Protein AF-A8CEC8-F1 (afdb_monomer_lite)

Foldseek 3Di:
DQDDPDQPVVQQDPVVRKGFAADWDKDKDKDKDKDFPAWWWKFKDKPNRGDDIWTGDDDVDGIDMDIDMDIDGDDGGIMIHMDTD

InterPro domains:
  IPR001073 C1q domain [PF00386] (1-83)
  IPR001073 C1q domain [PR00007] (19-38)
  IPR001073 C1q domain [PR00007] (64-85)
  IPR001073 C1q domain [PS50871] (1-85)
  IPR001073 C1q domain [SM00110] (1-85)
  IPR008983 Tumour necrosis factor-like domain superfamily [G3DSA:2.60.120.40] (1-85)
  IPR008983 Tumour necrosis factor-like domain superfamily [SSF49842] (1-84)
  IPR050392 Collagen/C1q domain-containing [PTHR15427] (1-83)

Organism: Oryzias latipes (NCBI:txid8090)

Structure (mmCIF, N/CA/C/O backbone):
data_AF-A8CEC8-F1
#
_entry.id   AF-A8CEC8-F1
#
loop_
_atom_site.group_PDB
_atom_site.id
_atom_site.type_symbol
_atom_site.label_atom_id
_atom_site.label_alt_id
_atom_site.label_comp_id
_atom_site.label_asym_id
_atom_site.label_entity_id
_atom_site.label_seq_id
_atom_site.pdbx_PDB_ins_code
_atom_site.Cartn_x
_atom_site.Cartn_y
_atom_site.Cartn_z
_atom_site.occupancy
_atom_site.B_iso_or_equiv
_atom_site.auth_seq_id
_atom_site.auth_comp_id
_atom_site.auth_asym_id
_atom_site.auth_atom_id
_atom_site.pdbx_PDB_model_num
ATOM 1 N N . PHE A 1 1 ? 1.294 9.266 -3.591 1.00 91.00 1 PHE A N 1
ATOM 2 C CA . PHE A 1 1 ? 0.263 9.348 -4.636 1.00 91.00 1 PHE A CA 1
ATOM 3 C C . PHE A 1 1 ? -0.146 10.800 -4.758 1.00 91.00 1 PHE A C 1
ATOM 5 O O . PHE A 1 1 ? -0.360 11.449 -3.746 1.00 91.00 1 PHE A O 1
ATOM 12 N N . ASP A 1 2 ? -0.174 11.324 -5.971 1.00 92.50 2 ASP A N 1
ATOM 13 C CA . ASP A 1 2 ? -0.491 12.721 -6.295 1.00 92.50 2 ASP A CA 1
ATOM 14 C C . ASP A 1 2 ? -1.901 12.884 -6.887 1.00 92.50 2 ASP A C 1
ATOM 16 O O . ASP A 1 2 ? -2.467 13.974 -6.864 1.00 92.50 2 ASP A O 1
ATOM 20 N N . LYS A 1 3 ? -2.496 11.788 -7.367 1.00 96.00 3 LYS A N 1
ATOM 21 C CA . LYS A 1 3 ? -3.857 11.735 -7.900 1.00 96.00 3 LYS A CA 1
ATOM 22 C C . LYS A 1 3 ? -4.764 10.859 -7.037 1.00 96.00 3 LYS A C 1
ATOM 24 O O . LYS A 1 3 ? -4.414 9.725 -6.714 1.00 96.00 3 LYS A O 1
ATOM 29 N N . ILE A 1 4 ? -5.960 11.364 -6.729 1.00 96.69 4 ILE A N 1
ATOM 30 C CA . ILE A 1 4 ? -7.010 10.635 -6.008 1.00 96.69 4 ILE A CA 1
ATOM 31 C C . ILE A 1 4 ? -8.103 10.236 -6.995 1.00 96.69 4 ILE A C 1
ATOM 33 O O . ILE A 1 4 ? -8.751 11.093 -7.587 1.00 96.69 4 ILE A O 1
ATOM 37 N N . PHE A 1 5 ? -8.287 8.928 -7.185 1.00 97.44 5 PHE A N 1
ATOM 38 C CA . PHE A 1 5 ? -9.372 8.393 -8.013 1.00 97.44 5 PHE A CA 1
ATOM 39 C C . PHE A 1 5 ? -10.684 8.252 -7.232 1.00 97.44 5 PHE A C 1
ATOM 41 O O . PHE A 1 5 ? -11.746 8.527 -7.777 1.00 97.44 5 PHE A O 1
ATOM 48 N N . TYR A 1 6 ? -10.608 7.833 -5.966 1.00 98.00 6 TYR A N 1
ATOM 49 C CA . TYR A 1 6 ? -11.750 7.656 -5.068 1.00 98.00 6 TYR A CA 1
ATOM 50 C C . TYR A 1 6 ? -11.289 7.789 -3.614 1.00 98.00 6 TYR A C 1
ATOM 52 O O . TYR A 1 6 ? -10.243 7.237 -3.267 1.00 98.00 6 TYR A O 1
ATOM 60 N N . ASN A 1 7 ? -12.043 8.516 -2.781 1.00 97.88 7 ASN A N 1
ATOM 61 C CA . ASN A 1 7 ? -11.788 8.646 -1.339 1.00 97.88 7 ASN A CA 1
ATOM 62 C C . ASN A 1 7 ? -12.983 9.271 -0.578 1.00 97.88 7 ASN A C 1
ATOM 64 O O . ASN A 1 7 ? -12.775 10.123 0.278 1.00 97.88 7 ASN A O 1
ATOM 68 N N . GLU A 1 8 ? -14.234 8.919 -0.897 1.00 98.38 8 GLU A N 1
ATOM 69 C CA . GLU A 1 8 ? -15.417 9.581 -0.299 1.00 98.38 8 GLU A CA 1
ATOM 70 C C . GLU A 1 8 ? -15.511 9.427 1.225 1.00 98.38 8 GLU A C 1
ATOM 72 O O . GLU A 1 8 ? -16.015 10.314 1.901 1.00 98.38 8 GLU A O 1
ATOM 77 N N . GLN A 1 9 ? -15.023 8.313 1.777 1.00 98.19 9 GLN A N 1
ATOM 78 C CA . GLN A 1 9 ? -15.004 8.089 3.227 1.00 98.19 9 GLN A CA 1
ATOM 79 C C . GLN A 1 9 ? -13.851 8.822 3.921 1.00 98.19 9 GLN A C 1
ATOM 81 O O . GLN A 1 9 ? -13.757 8.789 5.142 1.00 98.19 9 GLN A O 1
ATOM 86 N N . GLU A 1 10 ? -12.934 9.420 3.156 1.00 97.94 10 GLU A N 1
ATOM 87 C CA . GLU A 1 10 ? -11.763 10.140 3.667 1.00 97.94 10 GLU A CA 1
ATOM 88 C C . GLU A 1 10 ? -10.835 9.286 4.556 1.00 97.94 10 GLU A C 1
ATOM 90 O O . GLU A 1 10 ? -10.011 9.796 5.314 1.00 97.94 10 GLU A O 1
ATOM 95 N N . HIS A 1 11 ? -10.909 7.957 4.433 1.00 98.56 11 HIS A N 1
ATOM 96 C CA . HIS A 1 11 ? -10.049 7.033 5.177 1.00 98.56 11 HIS A CA 1
ATOM 97 C C . HIS A 1 11 ? -8.608 7.013 4.643 1.00 98.56 11 HIS A C 1
ATOM 99 O O . HIS A 1 11 ? -7.697 6.562 5.341 1.00 98.56 11 HIS A O 1
ATOM 105 N N . PHE A 1 12 ? -8.374 7.487 3.414 1.00 98.38 12 PHE A N 1
ATOM 106 C CA . PHE A 1 12 ? -7.033 7.730 2.895 1.00 98.38 12 PHE A CA 1
ATOM 107 C C . PHE A 1 12 ? -6.631 9.190 3.118 1.00 98.38 12 PHE A C 1
ATOM 109 O O . PHE A 1 12 ? -7.190 10.117 2.533 1.00 98.38 12 PHE A O 1
ATOM 116 N N . ASN A 1 13 ? -5.620 9.402 3.951 1.00 97.62 13 ASN A N 1
ATOM 117 C CA . ASN A 1 13 ? -5.053 10.712 4.203 1.00 97.62 13 ASN A CA 1
ATOM 118 C C . ASN A 1 13 ? -4.051 11.063 3.090 1.00 97.62 13 ASN A C 1
ATOM 120 O O . ASN A 1 13 ? -2.959 10.496 3.009 1.00 97.62 13 ASN A O 1
ATOM 124 N N . VAL A 1 14 ? -4.430 12.023 2.244 1.00 95.38 14 VAL A N 1
ATOM 125 C CA . VAL A 1 14 ? -3.674 12.418 1.044 1.00 95.38 14 VAL A CA 1
ATOM 126 C C . VAL A 1 14 ? -2.323 13.050 1.383 1.00 95.38 14 VAL A C 1
ATOM 128 O O . VAL A 1 14 ? -1.338 12.781 0.700 1.00 95.38 14 VAL A O 1
ATOM 131 N N . SER A 1 15 ? -2.242 13.848 2.453 1.00 95.06 15 SER A N 1
ATOM 132 C CA . SER A 1 15 ? -0.995 14.534 2.820 1.00 95.06 15 SER A CA 1
ATOM 133 C C . SER A 1 15 ? 0.076 13.564 3.320 1.00 95.06 15 SER A C 1
ATOM 135 O O . SER A 1 15 ? 1.255 13.738 3.022 1.00 95.06 15 SER A O 1
ATOM 137 N N . SER A 1 16 ? -0.327 12.508 4.028 1.00 95.75 16 SER A N 1
ATOM 138 C CA . SER A 1 16 ? 0.584 11.476 4.542 1.00 95.75 16 SER A CA 1
ATOM 139 C C . SER A 1 16 ? 0.704 10.235 3.651 1.00 95.75 16 SER A C 1
ATOM 141 O O . SER A 1 16 ? 1.588 9.412 3.883 1.00 95.75 16 SER A O 1
ATOM 143 N N . ASN A 1 17 ? -0.151 10.092 2.633 1.00 96.62 17 ASN A N 1
ATOM 144 C CA . ASN A 1 17 ? -0.289 8.892 1.801 1.00 96.62 17 ASN A CA 1
ATOM 145 C C . ASN A 1 17 ? -0.590 7.610 2.596 1.00 96.62 17 ASN A C 1
ATOM 147 O O . ASN A 1 17 ? -0.066 6.537 2.282 1.00 96.62 17 ASN A O 1
ATOM 151 N N . ARG A 1 18 ? -1.431 7.712 3.632 1.00 98.19 18 ARG A N 1
ATOM 152 C CA . ARG A 1 18 ? -1.776 6.583 4.508 1.00 98.19 18 ARG A CA 1
ATOM 153 C C . ARG A 1 18 ? -3.267 6.306 4.509 1.00 98.19 18 ARG A C 1
ATOM 155 O O . ARG A 1 18 ? -4.069 7.210 4.713 1.00 98.19 18 ARG A O 1
ATOM 162 N N . PHE A 1 19 ? -3.629 5.041 4.361 1.00 98.69 19 PHE A N 1
ATOM 163 C CA . PHE A 1 19 ? -4.962 4.551 4.682 1.00 98.69 19 PHE A CA 1
ATOM 164 C C . PHE A 1 19 ? -5.067 4.297 6.188 1.00 98.69 19 PHE A C 1
ATOM 166 O O . PHE A 1 19 ? -4.156 3.706 6.761 1.00 98.69 19 PHE A O 1
ATOM 173 N N . THR A 1 20 ? -6.170 4.705 6.813 1.00 98.81 20 THR A N 1
ATOM 174 C CA . THR A 1 20 ? -6.504 4.376 8.205 1.00 98.81 20 THR A CA 1
ATOM 175 C C . THR A 1 20 ? -7.723 3.463 8.231 1.00 98.81 20 THR A C 1
ATOM 177 O O . THR A 1 20 ? -8.781 3.792 7.699 1.00 98.81 20 THR A O 1
ATOM 180 N N . CYS A 1 21 ? -7.585 2.308 8.871 1.00 98.69 21 CYS A N 1
ATOM 181 C CA . CYS A 1 21 ? -8.680 1.376 9.075 1.00 98.69 21 CYS A CA 1
ATOM 182 C C . CYS A 1 21 ? -9.669 1.943 10.104 1.00 98.69 21 CYS A C 1
ATOM 184 O O . CYS A 1 21 ? -9.330 2.077 11.278 1.00 98.69 21 CYS A O 1
ATOM 186 N N . ILE A 1 22 ? -10.894 2.265 9.687 1.00 98.56 22 ILE A N 1
ATOM 187 C CA . ILE A 1 22 ? -11.951 2.728 10.606 1.00 98.56 22 ILE A CA 1
ATOM 188 C C . ILE A 1 22 ? -12.805 1.563 11.118 1.00 98.56 22 ILE A C 1
ATOM 190 O O . ILE A 1 22 ? -13.191 1.541 12.286 1.00 98.56 22 ILE A O 1
ATOM 194 N N . HIS A 1 23 ? -13.057 0.560 10.275 1.00 98.44 23 HIS A N 1
ATOM 195 C CA . HIS A 1 23 ? -13.868 -0.606 10.621 1.00 98.44 23 HIS A CA 1
ATOM 196 C C . HIS A 1 23 ? -13.007 -1.875 10.595 1.00 98.44 23 HIS A C 1
ATOM 198 O O . HIS A 1 23 ? -12.439 -2.196 9.558 1.00 98.44 23 HIS A O 1
ATOM 204 N N . PRO A 1 24 ? -12.883 -2.630 11.699 1.00 98.69 24 PRO A N 1
ATOM 205 C CA . PRO A 1 24 ? -12.029 -3.813 11.723 1.00 98.69 24 PRO A CA 1
ATOM 206 C C . PRO A 1 24 ? -12.532 -4.875 10.735 1.00 98.69 24 PRO A C 1
ATOM 208 O O . PRO A 1 24 ? -13.733 -5.131 10.643 1.00 98.69 24 PRO A O 1
ATOM 211 N N . GLY A 1 25 ? -11.618 -5.526 10.013 1.00 98.69 25 GLY A N 1
ATOM 212 C CA . GLY A 1 25 ? -12.004 -6.458 8.953 1.00 98.69 25 GLY A CA 1
ATOM 213 C C . GLY A 1 25 ? -10.840 -7.003 8.133 1.00 98.69 25 GLY A C 1
ATOM 214 O O . GLY A 1 25 ? -9.673 -6.814 8.476 1.00 98.69 25 GLY A O 1
ATOM 215 N N . VAL A 1 26 ? -11.168 -7.708 7.049 1.00 98.62 26 VAL A N 1
ATOM 216 C CA . VAL A 1 26 ? -10.201 -8.145 6.033 1.00 98.62 26 VAL A CA 1
ATOM 217 C C . VAL A 1 26 ? -10.306 -7.210 4.836 1.00 98.62 26 VAL A C 1
ATOM 219 O O . VAL A 1 26 ? -11.378 -7.049 4.263 1.00 98.62 26 VAL A O 1
ATOM 222 N N . TYR A 1 27 ? -9.181 -6.608 4.471 1.00 98.56 27 TYR A N 1
ATOM 223 C CA . TYR A 1 27 ? -9.063 -5.599 3.429 1.00 98.56 27 TYR A CA 1
ATOM 224 C C . TYR A 1 27 ? -8.263 -6.131 2.246 1.00 98.56 27 TYR A C 1
ATOM 226 O O . TYR A 1 27 ? -7.282 -6.855 2.431 1.00 98.56 27 TYR A O 1
ATOM 234 N N . VAL A 1 28 ? -8.661 -5.732 1.039 1.00 98.50 28 VAL A N 1
ATOM 235 C CA . VAL A 1 28 ? -7.898 -5.967 -0.189 1.00 98.50 28 VAL A CA 1
ATOM 236 C C . VAL A 1 28 ? -7.066 -4.729 -0.486 1.00 98.50 28 VAL A C 1
ATOM 238 O O . VAL A 1 28 ? -7.605 -3.631 -0.602 1.00 98.50 28 VAL A O 1
ATOM 241 N N . PHE A 1 29 ? -5.762 -4.920 -0.661 1.00 98.38 29 PHE A N 1
ATOM 242 C CA . PHE A 1 29 ? -4.872 -3.904 -1.209 1.00 98.38 29 PHE A CA 1
ATOM 243 C C . PHE A 1 29 ? -4.348 -4.382 -2.556 1.00 98.38 29 PHE A C 1
ATOM 245 O O . PHE A 1 29 ? -3.812 -5.486 -2.655 1.00 98.38 29 PHE A O 1
ATOM 252 N N . SER A 1 30 ? -4.499 -3.539 -3.575 1.00 97.69 30 SER A N 1
ATOM 253 C CA . SER A 1 30 ? -3.925 -3.744 -4.903 1.00 97.69 30 SER A CA 1
ATOM 254 C C . SER A 1 30 ? -3.112 -2.521 -5.288 1.00 97.69 30 SER A C 1
ATOM 256 O O . SER A 1 30 ? -3.555 -1.391 -5.077 1.00 97.69 30 SER A O 1
ATOM 258 N N . PHE A 1 31 ? -1.929 -2.735 -5.848 1.00 95.62 31 PHE A N 1
ATOM 259 C CA . PHE A 1 31 ? -1.095 -1.656 -6.359 1.00 95.62 31 PHE A CA 1
ATOM 260 C C . PHE A 1 31 ? -0.343 -2.085 -7.614 1.00 95.62 31 PHE A C 1
ATOM 262 O O . PHE A 1 31 ? 0.014 -3.252 -7.787 1.00 95.62 31 PHE A O 1
ATOM 269 N N . HIS A 1 32 ? -0.106 -1.095 -8.471 1.00 95.88 32 HIS A N 1
ATOM 270 C CA . HIS A 1 32 ? 0.567 -1.233 -9.754 1.00 95.88 32 HIS A CA 1
ATOM 271 C C . HIS A 1 32 ? 1.618 -0.132 -9.860 1.00 95.88 32 HIS A C 1
ATOM 273 O O . HIS A 1 32 ? 1.323 1.034 -9.589 1.00 95.88 32 HIS A O 1
ATOM 279 N N . ILE A 1 33 ? 2.848 -0.505 -10.201 1.00 95.19 33 ILE A N 1
ATOM 280 C CA . ILE A 1 33 ? 3.990 0.403 -10.269 1.00 95.19 33 ILE A CA 1
ATOM 281 C C . ILE A 1 33 ? 4.692 0.187 -11.605 1.00 95.19 33 ILE A C 1
ATOM 283 O O . ILE A 1 33 ? 5.185 -0.903 -11.887 1.00 95.19 33 ILE A O 1
ATOM 287 N N . THR A 1 34 ? 4.775 1.251 -12.399 1.00 94.81 34 THR A N 1
ATOM 288 C CA . THR A 1 34 ? 5.638 1.287 -13.578 1.00 94.81 34 THR A CA 1
ATOM 289 C C . THR A 1 34 ? 7.083 1.476 -13.141 1.00 94.81 34 THR A C 1
ATOM 291 O O . THR A 1 34 ? 7.416 2.461 -12.482 1.00 94.81 34 THR A O 1
ATOM 294 N N . VAL A 1 35 ? 7.940 0.538 -13.523 1.00 93.56 35 VAL A N 1
ATOM 295 C CA . VAL A 1 35 ? 9.368 0.537 -13.210 1.00 93.56 35 VAL A CA 1
ATOM 296 C C . VAL A 1 35 ? 10.114 1.094 -14.410 1.00 93.56 35 VAL A C 1
ATOM 298 O O . VAL A 1 35 ? 9.917 0.637 -15.531 1.00 93.56 35 VAL A O 1
ATOM 301 N N . ARG A 1 36 ? 10.945 2.113 -14.193 1.00 92.00 36 ARG A N 1
ATOM 302 C CA . ARG A 1 36 ? 11.732 2.765 -15.245 1.00 92.00 36 ARG A CA 1
ATOM 303 C C . ARG A 1 36 ? 13.052 3.248 -14.657 1.00 92.00 36 ARG A C 1
ATOM 305 O O . ARG A 1 36 ? 13.072 3.736 -13.530 1.00 92.00 36 ARG A O 1
ATOM 312 N N . ASN A 1 37 ? 14.130 3.164 -15.433 1.00 86.12 37 ASN A N 1
ATOM 313 C CA . ASN A 1 37 ? 15.497 3.607 -15.112 1.00 86.12 37 ASN A CA 1
ATOM 314 C C . ASN A 1 37 ? 16.204 2.886 -13.946 1.00 86.12 37 ASN A C 1
ATOM 316 O O . ASN A 1 37 ? 17.418 2.714 -14.004 1.00 86.12 37 ASN A O 1
ATOM 320 N N . GLN A 1 38 ? 15.497 2.488 -12.883 1.00 87.88 38 GLN A N 1
ATOM 321 C CA . GLN A 1 38 ? 16.070 1.847 -11.696 1.00 87.88 38 GLN A CA 1
ATOM 322 C C . GLN A 1 38 ? 15.218 0.657 -11.228 1.00 87.88 38 GLN A C 1
ATOM 324 O O . GLN A 1 38 ? 13.995 0.694 -11.388 1.00 87.88 38 GLN A O 1
ATOM 329 N N . PRO A 1 39 ? 15.833 -0.386 -10.631 1.00 90.38 39 PRO A N 1
ATOM 330 C CA . PRO A 1 39 ? 15.100 -1.504 -10.046 1.00 90.38 39 PRO A CA 1
ATOM 331 C C . PRO A 1 39 ? 14.135 -1.049 -8.948 1.00 90.38 39 PRO A C 1
ATOM 333 O O . PRO A 1 39 ? 14.481 -0.223 -8.103 1.00 90.38 39 PRO A O 1
ATOM 336 N N . LEU A 1 40 ? 12.948 -1.646 -8.909 1.00 94.31 40 LEU A N 1
ATOM 337 C CA . LEU A 1 40 ? 11.943 -1.362 -7.897 1.00 94.31 40 LEU A CA 1
ATOM 338 C C . LEU A 1 40 ? 12.227 -2.127 -6.604 1.00 94.31 40 LEU A C 1
ATOM 340 O O . LEU A 1 40 ? 12.448 -3.342 -6.600 1.00 94.31 40 LEU A O 1
ATOM 344 N N . ARG A 1 41 ? 12.098 -1.429 -5.473 1.00 94.81 41 ARG A N 1
ATOM 345 C CA . ARG A 1 41 ? 11.954 -2.030 -4.144 1.00 94.81 41 ARG A CA 1
ATOM 346 C C . ARG A 1 41 ? 10.821 -1.346 -3.398 1.00 94.81 41 ARG A C 1
ATOM 348 O O . ARG A 1 41 ? 11.028 -0.320 -2.762 1.00 94.81 41 ARG A O 1
ATOM 355 N N . ALA A 1 42 ? 9.634 -1.937 -3.452 1.00 95.81 42 ALA A N 1
ATOM 356 C CA . ALA A 1 42 ? 8.456 -1.428 -2.765 1.00 95.81 42 ALA A CA 1
ATOM 357 C C . ALA A 1 42 ? 8.046 -2.334 -1.601 1.00 95.81 42 ALA A C 1
ATOM 359 O O . ALA A 1 42 ? 8.314 -3.540 -1.589 1.00 95.81 42 ALA A O 1
ATOM 360 N N . SER A 1 43 ? 7.399 -1.763 -0.591 1.00 97.12 43 SER A N 1
ATOM 361 C CA . SER A 1 43 ? 6.782 -2.518 0.496 1.00 97.12 43 SER A CA 1
ATOM 362 C C . SER A 1 43 ? 5.431 -1.937 0.880 1.00 97.12 43 SER A C 1
ATOM 364 O O . SER A 1 43 ? 5.304 -0.724 1.018 1.00 97.12 43 SER A O 1
ATOM 366 N N . LEU A 1 44 ? 4.461 -2.819 1.121 1.00 98.00 44 LEU A N 1
ATOM 367 C CA . LEU A 1 44 ? 3.224 -2.471 1.811 1.00 98.00 44 LEU A CA 1
ATOM 368 C C . LEU A 1 44 ? 3.466 -2.597 3.316 1.00 98.00 44 LEU A C 1
ATOM 370 O O . LEU A 1 44 ? 3.873 -3.657 3.812 1.00 98.00 44 LEU A O 1
ATOM 374 N N . VAL A 1 45 ? 3.241 -1.509 4.035 1.00 98.31 45 VAL A N 1
ATOM 375 C CA . VAL A 1 45 ? 3.557 -1.360 5.454 1.00 98.31 45 VAL A CA 1
ATOM 376 C C . VAL A 1 45 ? 2.272 -1.251 6.254 1.00 98.31 45 VAL A C 1
ATOM 378 O O . VAL A 1 45 ? 1.367 -0.533 5.848 1.00 98.31 45 VAL A O 1
ATOM 381 N N . VAL A 1 46 ? 2.206 -1.946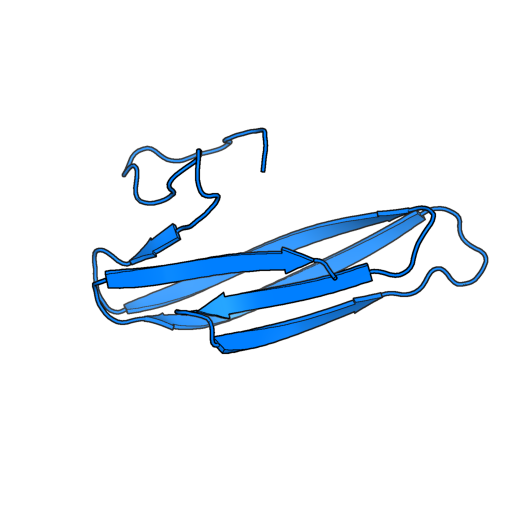 7.392 1.00 98.62 46 VAL A N 1
ATOM 382 C CA . VAL A 1 46 ? 1.129 -1.821 8.383 1.00 98.62 46 VAL A CA 1
ATOM 383 C C . VAL A 1 46 ? 1.751 -1.430 9.717 1.00 98.62 46 VAL A C 1
ATOM 385 O O . VAL A 1 46 ? 2.544 -2.200 10.263 1.00 98.62 46 VAL A O 1
ATOM 388 N N . ASN A 1 47 ? 1.423 -0.243 10.231 1.00 98.12 47 ASN A N 1
ATOM 389 C CA . ASN A 1 47 ? 1.955 0.302 11.492 1.00 98.12 47 ASN A CA 1
ATOM 390 C C . ASN A 1 47 ? 3.493 0.210 11.609 1.00 98.12 47 ASN A C 1
ATOM 392 O O . ASN A 1 47 ? 4.035 -0.171 12.642 1.00 98.12 47 ASN A O 1
ATOM 396 N N . GLY A 1 48 ? 4.214 0.490 10.522 1.00 97.00 48 GLY A N 1
ATOM 397 C CA . GLY A 1 48 ? 5.682 0.444 10.464 1.00 97.00 48 GLY A CA 1
ATOM 398 C C . GLY A 1 48 ? 6.263 -0.948 10.191 1.00 97.00 48 GLY A C 1
ATOM 399 O O . GLY A 1 48 ? 7.444 -1.075 9.879 1.00 97.00 48 GLY A O 1
ATOM 400 N N . SER A 1 49 ? 5.445 -2.003 10.236 1.00 97.62 49 SER A N 1
ATOM 401 C CA . SER A 1 49 ? 5.858 -3.363 9.888 1.00 97.62 49 SER A CA 1
ATOM 402 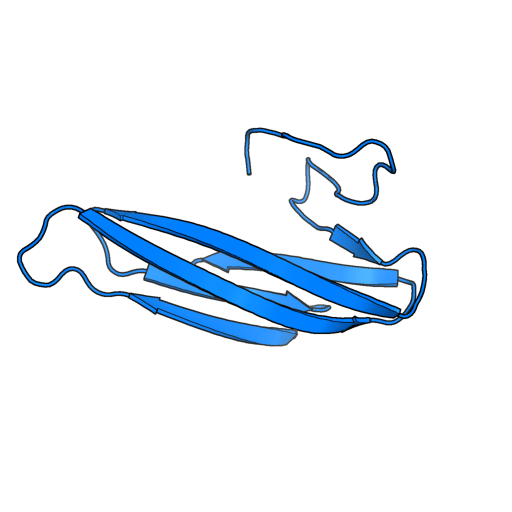C C . SER A 1 49 ? 5.627 -3.646 8.402 1.00 97.62 49 SER A C 1
ATOM 404 O O . SER A 1 49 ? 4.499 -3.589 7.910 1.00 97.62 49 SER A O 1
ATOM 406 N N . ARG A 1 50 ? 6.694 -3.979 7.666 1.00 96.81 50 ARG A N 1
ATOM 407 C CA . ARG A 1 50 ? 6.623 -4.353 6.241 1.00 96.81 50 ARG A CA 1
ATOM 408 C C . ARG A 1 50 ? 5.954 -5.719 6.092 1.00 96.81 50 ARG A C 1
ATOM 410 O O . ARG A 1 50 ? 6.554 -6.730 6.453 1.00 96.81 50 ARG A O 1
ATOM 417 N N . ARG A 1 51 ? 4.738 -5.752 5.542 1.00 96.50 51 ARG A N 1
ATOM 418 C CA . ARG A 1 51 ? 3.936 -6.977 5.383 1.00 96.50 51 ARG A CA 1
ATOM 419 C C . ARG A 1 51 ? 4.134 -7.650 4.035 1.00 96.50 51 ARG A C 1
ATOM 421 O O . ARG A 1 51 ? 4.200 -8.871 3.977 1.00 96.50 51 ARG A O 1
ATOM 428 N N . VAL A 1 52 ? 4.256 -6.863 2.970 1.00 95.44 52 VAL A N 1
ATOM 429 C CA . VAL A 1 52 ? 4.486 -7.363 1.609 1.00 95.44 52 VAL A CA 1
ATOM 430 C C . VAL A 1 52 ? 5.668 -6.624 1.016 1.00 95.44 52 VAL A C 1
ATOM 432 O O . VAL A 1 52 ? 5.793 -5.417 1.212 1.00 95.44 52 VAL A O 1
ATOM 435 N N . ARG A 1 53 ? 6.545 -7.344 0.315 1.00 94.81 53 ARG A N 1
ATOM 436 C CA . ARG A 1 53 ? 7.685 -6.774 -0.405 1.00 94.81 53 ARG A CA 1
ATOM 437 C C . ARG A 1 53 ? 7.559 -7.126 -1.876 1.00 94.81 53 ARG A C 1
ATOM 439 O O . ARG A 1 53 ? 7.406 -8.298 -2.201 1.00 94.81 53 ARG A O 1
ATOM 446 N N . THR A 1 54 ? 7.707 -6.125 -2.730 1.00 93.50 54 THR A N 1
ATOM 447 C CA . THR A 1 54 ? 7.694 -6.275 -4.184 1.00 93.50 54 THR A CA 1
ATOM 448 C C . THR A 1 54 ? 9.030 -5.778 -4.709 1.00 93.50 54 THR A C 1
ATOM 450 O O . THR A 1 54 ? 9.508 -4.705 -4.327 1.00 93.50 54 THR A O 1
ATOM 453 N N . ARG A 1 55 ? 9.677 -6.599 -5.532 1.00 91.81 55 ARG A N 1
ATOM 454 C CA . ARG A 1 55 ? 10.946 -6.276 -6.177 1.00 91.81 55 ARG A CA 1
ATOM 455 C C . ARG A 1 55 ? 10.810 -6.540 -7.653 1.00 91.81 55 ARG A C 1
ATOM 457 O O . ARG A 1 55 ? 10.234 -7.557 -8.020 1.00 91.81 55 ARG A O 1
ATOM 464 N N . ASP A 1 56 ? 11.381 -5.648 -8.437 1.00 90.81 56 ASP A N 1
ATOM 465 C CA . ASP A 1 56 ? 11.417 -5.803 -9.878 1.00 90.81 56 ASP A CA 1
ATOM 466 C C . ASP A 1 56 ? 12.716 -5.227 -10.436 1.00 90.81 56 ASP A C 1
ATOM 468 O O . ASP A 1 56 ? 13.268 -4.274 -9.877 1.00 90.81 56 ASP A O 1
ATOM 472 N N . SER A 1 57 ? 13.216 -5.816 -11.513 1.00 88.00 57 SER A N 1
ATOM 473 C CA . SER A 1 57 ? 14.499 -5.479 -12.123 1.00 88.00 57 SER A CA 1
ATOM 474 C C . SER A 1 57 ? 14.314 -5.286 -13.618 1.00 88.00 57 SER A C 1
ATOM 476 O O . SER A 1 57 ? 13.689 -6.096 -14.288 1.00 88.00 57 SER A O 1
ATOM 478 N N . LEU A 1 58 ? 14.943 -4.252 -14.167 1.00 82.56 58 LEU A N 1
ATOM 479 C CA . LEU A 1 58 ? 14.952 -4.017 -15.606 1.00 82.56 58 LEU A CA 1
ATOM 480 C C . LEU A 1 58 ? 15.980 -4.950 -16.266 1.00 82.56 58 LEU A C 1
ATOM 482 O O . LEU A 1 58 ? 17.184 -4.800 -16.053 1.00 82.56 58 LEU A O 1
ATOM 486 N N . TYR A 1 59 ? 15.519 -5.921 -17.056 1.00 74.88 59 TYR A N 1
ATOM 487 C CA . TYR A 1 59 ? 16.377 -6.855 -17.798 1.00 74.88 59 TYR A CA 1
ATOM 488 C C . TYR A 1 59 ? 16.444 -6.480 -19.280 1.00 74.88 59 TYR A C 1
ATOM 490 O O . TYR A 1 59 ? 15.717 -7.023 -20.104 1.00 74.88 59 TYR A O 1
ATOM 498 N N . GLY A 1 60 ? 17.305 -5.517 -19.623 1.00 76.69 60 GLY A N 1
ATOM 499 C CA . GLY A 1 60 ? 17.509 -5.069 -21.011 1.00 76.69 60 GLY A CA 1
ATOM 500 C C . GLY A 1 60 ? 16.343 -4.278 -21.620 1.00 76.69 60 GLY A C 1
ATOM 501 O O . GLY A 1 60 ? 16.452 -3.820 -22.752 1.00 76.69 60 GLY A O 1
ATOM 502 N N . GLN A 1 61 ? 15.257 -4.099 -20.866 1.00 82.12 61 GLN A N 1
ATOM 503 C CA . GLN A 1 61 ? 14.096 -3.283 -21.206 1.00 82.12 61 GLN A CA 1
ATOM 504 C C . GLN A 1 61 ? 14.111 -1.957 -20.442 1.00 82.12 61 GLN A C 1
ATOM 506 O O . GLN A 1 61 ? 14.539 -1.905 -19.289 1.00 82.12 61 GLN A O 1
ATOM 511 N N . ASP A 1 62 ? 13.598 -0.897 -21.067 1.00 84.31 62 ASP A N 1
ATOM 512 C CA . ASP A 1 62 ? 13.558 0.442 -20.463 1.00 84.31 62 ASP A CA 1
ATOM 513 C C . ASP A 1 62 ? 12.425 0.602 -19.435 1.00 84.31 62 ASP A C 1
ATOM 515 O O . ASP A 1 62 ? 12.480 1.482 -18.569 1.00 84.31 62 ASP A O 1
ATOM 519 N N . ILE A 1 63 ? 11.372 -0.217 -19.546 1.00 91.44 63 ILE A N 1
ATOM 520 C CA . ILE A 1 63 ? 10.145 -0.127 -18.747 1.00 91.44 63 ILE A CA 1
ATOM 521 C C . ILE A 1 63 ? 9.658 -1.530 -18.377 1.00 91.44 63 ILE A C 1
ATOM 523 O O . ILE A 1 63 ? 9.620 -2.406 -19.236 1.00 91.44 63 ILE A O 1
ATOM 527 N N . ASP A 1 64 ? 9.213 -1.699 -17.132 1.00 93.62 64 ASP A N 1
ATOM 528 C CA . ASP A 1 64 ? 8.505 -2.891 -16.649 1.00 93.62 64 ASP A CA 1
ATOM 529 C C . ASP A 1 64 ? 7.291 -2.516 -15.771 1.00 93.62 64 ASP A C 1
ATOM 531 O O . ASP A 1 64 ? 7.064 -1.334 -15.478 1.00 93.62 64 ASP A O 1
ATOM 535 N N . GLN A 1 65 ? 6.484 -3.498 -15.362 1.00 93.69 65 GLN A N 1
ATOM 536 C CA . GLN A 1 65 ? 5.292 -3.322 -14.530 1.00 93.69 65 GLN A CA 1
ATOM 537 C C . GLN A 1 65 ? 5.248 -4.324 -13.375 1.00 93.69 65 GLN A C 1
ATOM 539 O O . GLN A 1 65 ? 4.980 -5.510 -13.560 1.00 93.69 65 GLN A O 1
ATOM 544 N N . ALA A 1 66 ? 5.333 -3.807 -12.152 1.00 94.19 66 ALA A N 1
ATOM 545 C CA . ALA A 1 66 ? 5.115 -4.593 -10.950 1.00 94.19 66 ALA A CA 1
ATOM 546 C C . ALA A 1 66 ? 3.663 -4.454 -10.480 1.00 94.19 66 ALA A C 1
ATOM 548 O O . ALA A 1 66 ? 3.163 -3.344 -10.287 1.00 94.19 66 ALA A O 1
ATOM 549 N N . SER A 1 67 ? 2.990 -5.580 -10.249 1.00 95.44 67 SER A N 1
ATOM 550 C CA . SER A 1 67 ? 1.616 -5.622 -9.733 1.00 95.44 67 SER A CA 1
ATOM 551 C C . SER A 1 67 ? 1.525 -6.549 -8.528 1.00 95.44 67 SER A C 1
ATOM 553 O O . SER A 1 67 ? 2.206 -7.572 -8.459 1.00 95.44 67 SER A O 1
ATOM 555 N N . THR A 1 68 ? 0.698 -6.212 -7.545 1.00 96.56 68 THR A N 1
ATOM 556 C CA . THR A 1 68 ? 0.483 -7.061 -6.366 1.00 96.56 68 THR A CA 1
ATOM 557 C C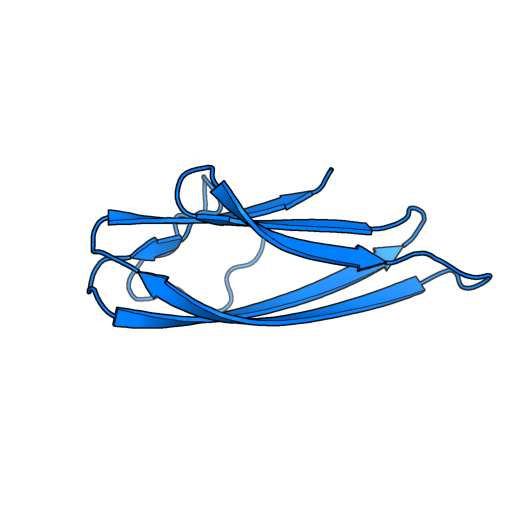 . THR A 1 68 ? -0.924 -6.865 -5.823 1.00 96.56 68 THR A C 1
ATOM 559 O O . THR A 1 68 ? -1.402 -5.736 -5.747 1.00 96.56 68 THR A O 1
ATOM 562 N N . LEU A 1 69 ? -1.545 -7.966 -5.396 1.00 97.56 69 LEU A N 1
ATOM 563 C CA . LEU A 1 69 ? -2.803 -7.994 -4.656 1.00 97.56 69 LEU A CA 1
ATOM 564 C C . LEU A 1 69 ? -2.601 -8.791 -3.365 1.00 97.56 69 LEU A C 1
ATOM 566 O O . LEU A 1 69 ? -2.001 -9.865 -3.385 1.00 97.56 69 LEU A O 1
ATOM 570 N N . VAL A 1 70 ? -3.100 -8.278 -2.242 1.00 97.62 70 VAL A N 1
ATOM 571 C CA . VAL A 1 70 ? -3.003 -8.950 -0.941 1.00 97.62 70 VAL A CA 1
ATOM 572 C C . VAL A 1 70 ? -4.247 -8.717 -0.087 1.00 97.62 70 VAL A C 1
ATOM 574 O O . VAL A 1 70 ? -4.848 -7.644 -0.116 1.00 97.62 70 VAL A O 1
ATOM 577 N N . LEU A 1 71 ? -4.602 -9.732 0.702 1.00 98.31 71 LEU A N 1
ATOM 578 C CA . LEU A 1 71 ? -5.612 -9.667 1.756 1.00 98.31 71 LEU A CA 1
ATOM 579 C C . LEU A 1 71 ? -4.925 -9.467 3.109 1.00 98.31 71 LEU A C 1
ATOM 581 O O . LEU A 1 71 ? -4.050 -10.251 3.479 1.00 98.31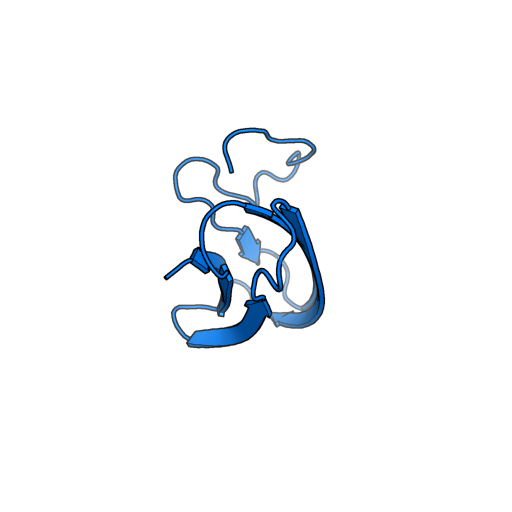 71 LEU A O 1
ATOM 585 N N . LEU A 1 72 ? -5.331 -8.448 3.865 1.00 98.0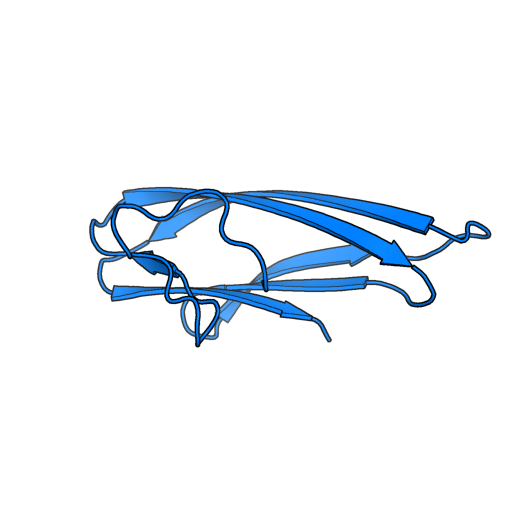6 72 LEU A N 1
ATOM 586 C CA . LEU A 1 72 ? -4.805 -8.167 5.201 1.00 98.06 72 LEU A CA 1
ATOM 587 C C . LEU A 1 72 ? -5.945 -8.015 6.202 1.00 98.06 72 LEU A C 1
ATOM 589 O O . LEU A 1 72 ? -6.888 -7.265 5.970 1.00 98.06 72 LEU A O 1
ATOM 593 N N . ARG A 1 73 ? -5.840 -8.699 7.344 1.00 98.44 73 ARG A N 1
ATOM 594 C CA . ARG A 1 73 ? -6.715 -8.437 8.488 1.00 98.44 73 ARG A CA 1
ATOM 595 C C . ARG A 1 73 ? -6.195 -7.217 9.242 1.00 98.44 73 ARG A C 1
ATOM 597 O O . ARG A 1 73 ? -5.033 -7.219 9.642 1.00 98.44 73 ARG A O 1
ATOM 604 N N . LEU A 1 74 ? -7.054 -6.221 9.438 1.00 98.75 74 LEU A N 1
ATOM 605 C CA . LEU A 1 74 ? -6.742 -4.963 10.111 1.00 98.75 74 LEU A CA 1
ATOM 606 C C . LEU A 1 74 ? -7.652 -4.755 11.323 1.00 98.75 74 LEU A C 1
ATOM 608 O O . LEU A 1 74 ? -8.840 -5.095 11.297 1.00 98.75 74 LEU A O 1
ATOM 612 N N . ALA A 1 75 ? -7.086 -4.176 12.374 1.00 98.75 75 ALA A N 1
ATOM 613 C CA . ALA A 1 75 ? -7.824 -3.615 13.495 1.00 98.75 75 ALA A CA 1
ATOM 614 C C . ALA A 1 75 ? -8.190 -2.149 13.216 1.00 98.75 75 ALA A C 1
ATOM 616 O O . ALA A 1 75 ? -7.579 -1.494 12.370 1.00 98.75 75 ALA A O 1
ATOM 617 N N . ALA A 1 76 ? -9.189 -1.625 13.930 1.00 98.62 76 ALA A N 1
ATOM 618 C CA . ALA A 1 76 ? -9.485 -0.195 13.886 1.00 98.62 76 ALA A CA 1
ATOM 619 C C . ALA A 1 76 ? -8.263 0.607 14.366 1.00 98.62 76 ALA A C 1
ATOM 621 O O . ALA A 1 76 ? -7.654 0.268 15.380 1.00 98.62 76 ALA A O 1
ATOM 622 N N . GLY A 1 77 ? -7.909 1.656 13.629 1.00 98.69 77 GLY A N 1
ATOM 623 C CA . GLY A 1 77 ? -6.727 2.485 13.858 1.00 98.69 77 GLY A CA 1
ATOM 624 C C . GLY A 1 77 ? -5.463 2.027 13.126 1.00 98.69 77 GLY A C 1
ATOM 625 O O . GLY A 1 77 ? -4.530 2.822 13.021 1.00 98.69 77 GLY A O 1
ATOM 626 N N . ASP A 1 78 ? -5.420 0.808 12.572 1.00 98.81 78 ASP A N 1
ATOM 627 C CA . ASP A 1 78 ? -4.267 0.367 11.780 1.00 98.81 78 ASP A CA 1
ATOM 628 C C . ASP A 1 78 ? -4.061 1.281 10.567 1.00 98.81 78 ASP A C 1
ATOM 630 O O . ASP A 1 78 ? -4.997 1.577 9.819 1.00 98.81 78 ASP A O 1
ATOM 634 N N . GLN A 1 79 ? -2.813 1.695 10.350 1.00 98.75 79 GLN A N 1
ATOM 635 C CA . GLN A 1 79 ? -2.404 2.503 9.210 1.00 98.75 79 GLN A CA 1
ATOM 636 C C . GLN A 1 79 ? -1.653 1.667 8.183 1.00 98.75 79 GLN A C 1
ATOM 638 O O . GLN A 1 79 ? -0.725 0.932 8.531 1.00 98.75 79 GLN A O 1
ATOM 643 N N . VAL A 1 80 ? -2.013 1.838 6.911 1.00 98.69 80 VAL A N 1
ATOM 644 C CA . VAL A 1 80 ? -1.412 1.134 5.774 1.00 98.69 80 VAL A CA 1
ATOM 645 C C . VAL A 1 80 ? -0.859 2.128 4.756 1.00 98.69 80 VAL A C 1
ATOM 647 O O . VAL A 1 80 ? -1.544 3.081 4.385 1.00 98.69 80 VAL A O 1
ATOM 650 N N . TRP A 1 81 ? 0.376 1.922 4.293 1.00 98.19 81 TRP A N 1
ATOM 651 C CA . TRP A 1 81 ? 1.002 2.763 3.263 1.00 98.19 81 TRP A CA 1
ATOM 652 C C . TRP A 1 81 ? 2.048 2.015 2.439 1.00 98.19 81 TRP A C 1
ATOM 654 O O . TRP A 1 81 ? 2.441 0.895 2.767 1.00 98.19 81 TRP A O 1
ATOM 664 N N . MET A 1 82 ? 2.499 2.660 1.364 1.00 97.38 82 MET A N 1
ATOM 665 C CA . MET A 1 82 ? 3.582 2.178 0.512 1.00 97.38 82 MET A CA 1
ATOM 666 C C . MET A 1 82 ? 4.893 2.890 0.846 1.00 97.38 82 MET A C 1
ATOM 668 O O . MET A 1 82 ? 4.9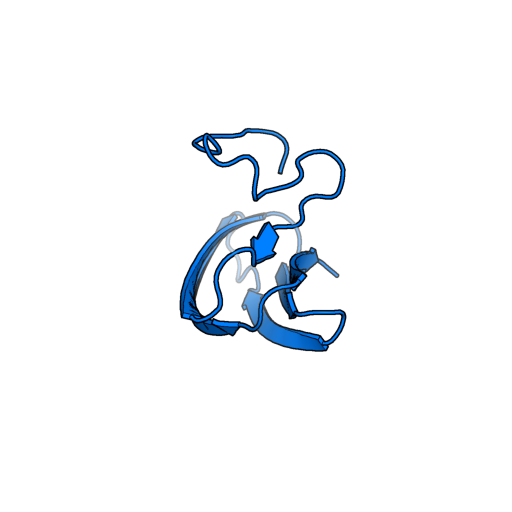22 4.111 0.976 1.00 97.38 82 MET A O 1
ATOM 672 N N . GLU A 1 83 ? 5.982 2.131 0.921 1.00 95.69 83 GLU A N 1
ATOM 673 C CA . GLU A 1 83 ? 7.352 2.651 0.959 1.00 95.69 83 GLU A CA 1
ATOM 674 C C . GLU A 1 83 ? 8.124 2.169 -0.263 1.00 95.69 83 GLU A C 1
ATOM 676 O O . GLU A 1 83 ? 8.024 0.998 -0.635 1.00 95.69 83 GLU A O 1
ATOM 681 N N . THR A 1 84 ? 8.932 3.051 -0.844 1.00 90.12 84 THR A N 1
ATOM 682 C CA . THR A 1 84 ? 9.944 2.707 -1.847 1.00 90.12 84 THR A CA 1
ATOM 683 C C . THR A 1 84 ? 11.330 2.982 -1.273 1.00 90.12 84 THR A C 1
ATOM 685 O O . THR A 1 84 ? 11.518 4.002 -0.608 1.00 90.12 84 THR A O 1
ATOM 688 N N . LEU A 1 85 ? 12.271 2.065 -1.500 1.00 77.94 85 LEU A N 1
ATOM 689 C CA . LEU A 1 85 ? 13.685 2.196 -1.129 1.00 77.94 85 LEU A CA 1
ATOM 690 C C . LEU A 1 85 ? 14.550 2.496 -2.346 1.00 77.94 85 LEU A C 1
ATOM 692 O O . LEU A 1 85 ? 14.292 1.855 -3.389 1.00 77.94 85 LEU A O 1
#

Sequence (85 aa):
FDKIFYNEQEHFNVSSNRFTCIHPGVYVFSFHITVRNQPLRASLVVNGSRRVRTRDSLYGQDIDQASTLVLLRLAAGDQVWMETL

Secondary structure (DSSP, 8-state):
----S--TT--EETTTTEEE-SS-EEEEEEEEEEEESS-EEEEEEETTEEEEEEEE--SS-SEEEEEEEEEEEE-TT-EEEEEE-

Radius of gyration: 14.07 Å; chains: 1; bounding box: 33×24×35 Å

pLDDT: mean 95.02, std 5.14, range [74.88, 98.81]